Protein AF-A0A7C4EHS4-F1 (afdb_monomer_lite)

Foldseek 3Di:
DDDDDPDDVPPVVVVLVVVLVVLVVVQVPDDDALVSLQVNLVSCVVVVNLVSSLVSLQVSLVNCVVPPVVVSLVSLVVNCVSPVLPVVSLVSNLVSCVVVVVLVVNLVSLVSNLVSCVVVVNLVVNLVSLVVSCVSPVPDPVSVVSVVVVVVPD

Structure (mmCIF, N/CA/C/O backbone):
data_AF-A0A7C4EHS4-F1
#
_entry.id   AF-A0A7C4EHS4-F1
#
loop_
_atom_site.group_PDB
_atom_site.id
_atom_site.type_symbol
_atom_site.label_atom_id
_atom_site.label_alt_id
_atom_site.label_comp_id
_atom_site.label_asym_id
_atom_site.label_entity_id
_atom_site.label_seq_id
_atom_site.pdbx_PDB_ins_code
_atom_site.Cartn_x
_atom_site.Cartn_y
_atom_site.Cartn_z
_atom_site.occupancy
_atom_site.B_iso_or_equiv
_atom_site.auth_seq_id
_atom_site.auth_comp_id
_atom_site.auth_asym_id
_atom_site.auth_atom_id
_atom_site.pdbx_PDB_model_num
ATOM 1 N N . MET A 1 1 ? -0.724 -38.373 -41.627 1.00 52.84 1 MET A N 1
ATOM 2 C CA . MET A 1 1 ? 0.524 -37.610 -41.846 1.00 52.84 1 MET A CA 1
ATOM 3 C C . MET A 1 1 ? 0.182 -36.140 -42.043 1.00 52.84 1 MET A C 1
ATOM 5 O O . MET A 1 1 ? -0.277 -35.835 -43.125 1.00 52.84 1 MET A O 1
ATOM 9 N N . VAL A 1 2 ? 0.357 -35.294 -41.016 1.00 40.16 2 VAL A N 1
ATOM 10 C CA . VAL A 1 2 ? 0.778 -33.865 -41.036 1.00 40.16 2 VAL A CA 1
ATOM 11 C C . VAL A 1 2 ? 1.151 -33.582 -39.561 1.00 40.16 2 VAL A C 1
ATOM 13 O O . VAL A 1 2 ? 0.279 -33.607 -38.704 1.00 40.16 2 VAL A O 1
ATOM 16 N N . SER A 1 3 ? 2.396 -33.777 -39.119 1.00 43.69 3 SER A N 1
ATOM 17 C CA . SER A 1 3 ? 3.524 -32.828 -39.149 1.00 43.69 3 SER A CA 1
ATOM 18 C C . SER A 1 3 ? 3.178 -31.428 -38.631 1.00 43.69 3 SER A C 1
ATOM 20 O O . SER A 1 3 ? 2.454 -30.706 -39.298 1.00 43.69 3 SER A O 1
ATOM 22 N N . GLY A 1 4 ? 3.797 -30.993 -37.525 1.00 44.31 4 GLY A N 1
ATOM 23 C CA . GLY A 1 4 ? 4.081 -29.562 -37.363 1.00 44.31 4 GLY A CA 1
ATOM 24 C C . GLY A 1 4 ? 4.025 -28.967 -35.959 1.00 44.31 4 GLY A C 1
ATOM 25 O O . GLY A 1 4 ? 3.047 -28.333 -35.602 1.00 44.31 4 GLY A O 1
ATOM 26 N N . PHE A 1 5 ? 5.143 -29.066 -35.237 1.00 42.03 5 PHE A N 1
ATOM 27 C CA . PHE A 1 5 ? 5.684 -28.002 -34.378 1.00 42.03 5 PHE A CA 1
ATOM 28 C C . PHE A 1 5 ? 4.835 -27.464 -33.211 1.00 42.03 5 PHE A C 1
ATOM 30 O O . PHE A 1 5 ? 4.400 -26.317 -33.187 1.00 42.03 5 PHE A O 1
ATOM 37 N N . GLY A 1 6 ? 4.842 -28.216 -32.110 1.00 51.22 6 GLY A N 1
ATOM 38 C CA . GLY A 1 6 ? 5.077 -27.590 -30.810 1.00 51.22 6 GLY A CA 1
ATOM 39 C C . GLY A 1 6 ? 6.572 -27.307 -30.663 1.00 51.22 6 GLY A C 1
ATOM 40 O O . GLY A 1 6 ? 7.330 -28.261 -30.524 1.00 51.22 6 GLY A O 1
ATOM 41 N N . ARG A 1 7 ? 7.003 -26.037 -30.761 1.00 54.75 7 ARG A N 1
ATOM 42 C CA . ARG A 1 7 ? 8.316 -25.508 -30.305 1.00 54.75 7 ARG A CA 1
ATOM 43 C C . ARG A 1 7 ? 8.461 -24.008 -30.648 1.00 54.75 7 ARG A C 1
ATOM 45 O O . ARG A 1 7 ? 9.286 -23.632 -31.469 1.00 54.75 7 ARG A O 1
ATOM 52 N N . THR A 1 8 ? 7.691 -23.126 -30.011 1.00 51.06 8 THR A N 1
ATOM 53 C CA . THR A 1 8 ? 7.944 -21.662 -30.067 1.00 51.06 8 THR A CA 1
ATOM 54 C C . THR A 1 8 ? 8.291 -21.045 -28.709 1.00 51.06 8 THR A C 1
ATOM 56 O O . THR A 1 8 ? 8.845 -19.954 -28.653 1.00 51.06 8 THR A O 1
ATOM 59 N N . GLY A 1 9 ? 8.119 -21.771 -27.598 1.00 53.47 9 GLY A N 1
ATOM 60 C CA . GLY A 1 9 ? 8.353 -21.216 -26.257 1.00 53.47 9 GLY A CA 1
ATOM 61 C C . GLY A 1 9 ? 9.819 -20.931 -25.892 1.00 53.47 9 GLY A C 1
ATOM 62 O O . GLY A 1 9 ? 10.085 -20.071 -25.055 1.00 53.47 9 GLY A O 1
ATOM 63 N N . SER A 1 10 ? 10.794 -21.622 -26.496 1.00 57.50 10 SER A N 1
ATOM 64 C CA . SER A 1 10 ? 12.202 -21.504 -26.078 1.00 57.50 10 SER A CA 1
ATOM 65 C C . SER A 1 10 ? 12.934 -20.316 -26.710 1.00 57.50 10 SER A C 1
ATOM 67 O O . SER A 1 10 ? 13.721 -19.670 -26.023 1.00 57.50 10 SER A O 1
ATOM 69 N N . GLY A 1 11 ? 12.666 -20.000 -27.982 1.00 53.31 11 GLY A N 1
ATOM 70 C CA . GLY A 1 11 ? 13.337 -18.912 -28.708 1.00 53.31 11 GLY A CA 1
ATOM 71 C C . GLY A 1 11 ? 12.862 -17.527 -28.269 1.00 53.31 11 GLY A C 1
ATOM 72 O O . GLY A 1 11 ? 13.677 -16.679 -27.915 1.00 53.31 11 GLY A O 1
ATOM 73 N N . GLU A 1 12 ? 11.547 -17.324 -28.182 1.00 59.19 12 GLU A N 1
ATOM 74 C CA . GLU A 1 12 ? 10.952 -16.057 -27.732 1.00 59.19 12 GLU A CA 1
ATOM 75 C C . GLU A 1 12 ? 11.315 -15.733 -26.276 1.00 59.19 12 GLU A C 1
ATOM 77 O O . GLU A 1 12 ? 11.620 -14.588 -25.941 1.00 59.19 12 GLU A O 1
ATOM 82 N N . SER A 1 13 ? 11.368 -16.753 -25.408 1.00 57.31 13 SER A N 1
ATOM 83 C CA . SER A 1 13 ? 11.830 -16.598 -24.023 1.00 57.31 13 SER A CA 1
ATOM 84 C C . SER A 1 13 ? 13.301 -16.174 -23.953 1.00 57.31 13 SER A C 1
ATOM 86 O O . SER A 1 13 ? 13.665 -15.344 -23.116 1.00 57.31 13 SER A O 1
ATOM 88 N N . LEU A 1 14 ? 14.151 -16.704 -24.841 1.00 55.88 14 LEU A N 1
ATOM 89 C CA . LEU A 1 14 ? 15.567 -16.345 -24.908 1.00 55.88 14 LEU A CA 1
ATOM 90 C C . LEU A 1 14 ? 15.763 -14.916 -25.431 1.00 55.88 14 LEU A C 1
ATOM 92 O O . LEU A 1 14 ? 16.503 -14.148 -24.820 1.00 55.88 14 LEU A O 1
ATOM 96 N N . ILE A 1 15 ? 15.053 -14.543 -26.501 1.00 62.75 15 ILE A N 1
ATOM 97 C CA . ILE A 1 15 ? 15.079 -13.196 -27.093 1.00 62.75 15 ILE A CA 1
ATOM 98 C C . ILE A 1 15 ? 14.602 -12.159 -26.072 1.00 62.75 15 ILE A C 1
ATOM 100 O O . ILE A 1 15 ? 15.274 -11.154 -25.854 1.00 62.75 15 ILE A O 1
ATOM 104 N N . ARG A 1 16 ? 13.506 -12.437 -25.354 1.00 66.12 16 ARG A N 1
ATOM 105 C CA . ARG A 1 16 ? 13.012 -11.575 -24.270 1.00 66.12 16 ARG A CA 1
ATOM 106 C C . ARG A 1 16 ? 14.025 -11.444 -23.134 1.00 66.12 16 ARG A C 1
ATOM 108 O O . ARG A 1 16 ? 14.262 -10.346 -22.650 1.00 66.12 16 ARG A O 1
ATOM 115 N N . LYS A 1 17 ? 14.669 -12.539 -22.713 1.00 63.53 17 LYS A N 1
ATOM 116 C CA . LYS A 1 17 ? 15.725 -12.498 -21.682 1.00 63.53 17 LYS A CA 1
ATOM 117 C C . LYS A 1 17 ? 16.950 -11.692 -22.123 1.00 63.53 17 LYS A C 1
ATOM 119 O O . LYS A 1 17 ? 17.525 -10.988 -21.293 1.00 63.53 17 LYS A O 1
ATOM 124 N N . LEU A 1 18 ? 17.359 -11.801 -23.387 1.00 60.25 18 LEU A N 1
ATOM 125 C CA . LEU A 1 18 ? 18.477 -11.043 -23.956 1.00 60.25 18 LEU A CA 1
ATOM 126 C C . LEU A 1 18 ? 18.138 -9.552 -24.055 1.00 60.25 18 LEU A C 1
ATOM 128 O O . LEU A 1 18 ? 18.879 -8.739 -23.507 1.00 60.25 18 LEU A O 1
ATOM 132 N N . SER A 1 19 ? 16.967 -9.217 -24.601 1.00 68.19 19 SER A N 1
ATOM 133 C CA . SER A 1 19 ? 16.456 -7.843 -24.661 1.00 68.19 19 SER A CA 1
ATOM 134 C C . SER A 1 19 ? 16.350 -7.214 -23.266 1.00 68.19 19 SER A C 1
ATOM 136 O O . SER A 1 19 ? 16.825 -6.100 -23.046 1.00 68.19 19 SER A O 1
ATOM 138 N N . ASN A 1 20 ? 15.856 -7.964 -22.272 1.00 73.81 20 ASN A N 1
ATOM 139 C CA . ASN A 1 20 ? 15.805 -7.492 -20.888 1.00 73.81 20 ASN A CA 1
ATOM 140 C C . ASN A 1 20 ? 17.200 -7.190 -20.327 1.00 73.81 20 ASN A C 1
ATOM 142 O O . ASN A 1 20 ? 17.382 -6.199 -19.623 1.00 73.81 20 ASN A O 1
ATOM 146 N N . ARG A 1 21 ? 18.200 -8.031 -20.622 1.00 71.06 21 ARG A N 1
ATOM 147 C CA . ARG A 1 21 ? 19.582 -7.823 -20.160 1.00 71.06 21 ARG A CA 1
ATOM 148 C C . ARG A 1 21 ? 20.217 -6.584 -20.784 1.00 71.06 21 ARG A C 1
ATOM 150 O O . ARG A 1 21 ? 20.933 -5.870 -20.085 1.00 71.06 21 ARG A O 1
ATOM 157 N N . GLU A 1 22 ? 19.980 -6.340 -22.066 1.00 67.56 22 GLU A N 1
ATOM 158 C CA . GLU A 1 22 ? 20.501 -5.165 -22.770 1.00 67.56 22 GLU A CA 1
ATOM 159 C C . GLU A 1 22 ? 19.839 -3.879 -22.277 1.00 67.56 22 GLU A C 1
ATOM 161 O O . GLU A 1 22 ? 20.548 -2.918 -21.974 1.00 67.56 22 GLU A O 1
ATOM 166 N N . LEU A 1 23 ? 18.517 -3.895 -22.068 1.00 69.12 23 LEU A N 1
ATOM 167 C CA . LEU A 1 23 ? 17.790 -2.759 -21.505 1.00 69.12 23 LEU A CA 1
ATOM 168 C C . LEU A 1 23 ? 18.274 -2.439 -20.083 1.00 69.12 23 LEU A C 1
ATOM 170 O O . LEU A 1 23 ? 18.611 -1.296 -19.790 1.00 69.12 23 LEU A O 1
ATOM 174 N N . ILE A 1 24 ? 18.403 -3.451 -19.213 1.00 70.25 24 ILE A N 1
ATOM 175 C CA . ILE A 1 24 ? 18.928 -3.269 -17.848 1.00 70.25 24 ILE A CA 1
ATOM 176 C C . ILE A 1 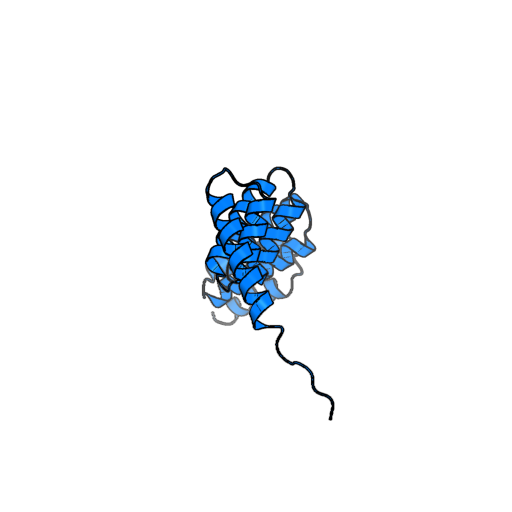24 ? 20.333 -2.649 -17.876 1.00 70.25 24 ILE A C 1
ATOM 178 O O . ILE A 1 24 ? 20.621 -1.742 -17.096 1.00 70.25 24 ILE A O 1
ATOM 182 N N . ARG A 1 25 ? 21.209 -3.102 -18.781 1.00 66.62 25 ARG A N 1
ATOM 183 C CA . ARG A 1 25 ? 22.571 -2.558 -18.923 1.00 66.62 25 ARG A CA 1
ATOM 184 C C . ARG A 1 25 ? 22.589 -1.122 -19.443 1.00 66.62 25 ARG A C 1
ATOM 186 O O . ARG A 1 25 ? 23.411 -0.341 -18.968 1.00 66.62 25 ARG A O 1
ATOM 193 N N . GLY A 1 26 ? 21.722 -0.783 -20.397 1.00 63.41 26 GLY A N 1
ATOM 194 C CA . GLY A 1 26 ? 21.603 0.574 -20.935 1.00 63.41 26 GLY A CA 1
ATOM 195 C C . GLY A 1 26 ? 21.091 1.561 -19.888 1.00 63.41 26 GLY A C 1
ATOM 196 O O . GLY A 1 26 ? 21.671 2.627 -19.699 1.00 63.41 26 GLY A O 1
ATOM 197 N N . LEU A 1 27 ? 20.072 1.151 -19.134 1.00 64.12 27 LEU A N 1
ATOM 198 C CA . LEU A 1 27 ? 19.412 1.988 -18.138 1.00 64.12 27 LEU A CA 1
ATOM 199 C C . LEU A 1 27 ? 20.271 2.220 -16.876 1.00 64.12 27 LEU A C 1
ATOM 201 O O . LEU A 1 27 ? 20.202 3.275 -16.255 1.00 64.12 27 LEU A O 1
ATOM 205 N N . ASN A 1 28 ? 21.177 1.307 -16.517 1.00 61.12 28 ASN A N 1
ATOM 206 C CA . ASN A 1 28 ? 22.036 1.491 -15.337 1.00 61.12 28 ASN A CA 1
ATOM 207 C C . ASN A 1 28 ? 23.128 2.580 -15.498 1.00 61.12 28 ASN A C 1
ATOM 209 O O . ASN A 1 28 ? 23.900 2.804 -14.569 1.00 61.12 28 ASN A O 1
ATOM 213 N N . ARG A 1 29 ? 23.236 3.229 -16.670 1.00 57.81 29 ARG A N 1
ATOM 214 C CA . ARG A 1 29 ? 24.278 4.225 -16.992 1.00 57.81 29 ARG A CA 1
ATOM 215 C C . ARG A 1 29 ? 23.826 5.692 -16.882 1.00 57.81 29 ARG A C 1
ATOM 217 O O . ARG A 1 29 ? 24.658 6.570 -17.088 1.00 57.81 29 ARG A O 1
ATOM 224 N N . GLN A 1 30 ? 22.558 5.983 -16.568 1.00 59.47 30 GLN A N 1
ATOM 225 C CA . GLN A 1 30 ? 22.010 7.353 -16.541 1.00 59.47 30 GLN A CA 1
ATOM 226 C C . GLN A 1 30 ? 21.028 7.584 -15.376 1.00 59.47 30 GLN A C 1
ATOM 228 O O . GLN A 1 30 ? 20.569 6.635 -14.736 1.00 59.47 30 GLN A O 1
ATOM 233 N N . ARG A 1 31 ? 20.685 8.856 -15.095 1.00 67.62 31 ARG A N 1
ATOM 234 C CA . ARG A 1 31 ? 19.530 9.190 -14.244 1.00 67.62 31 ARG A CA 1
ATOM 235 C C . ARG A 1 31 ? 18.269 8.761 -14.988 1.00 67.62 31 ARG A C 1
ATOM 237 O O . ARG A 1 31 ? 17.905 9.373 -15.983 1.00 67.62 31 ARG A O 1
ATOM 244 N N . LEU A 1 32 ? 17.636 7.708 -14.494 1.00 75.44 32 LEU A N 1
ATOM 245 C CA . LEU A 1 32 ? 16.463 7.120 -15.122 1.00 75.44 32 LEU A CA 1
ATOM 246 C C . LEU A 1 32 ? 15.208 7.950 -14.896 1.00 75.44 32 LEU A C 1
ATOM 248 O O . LEU A 1 32 ? 14.932 8.372 -13.773 1.00 75.44 32 LEU A O 1
ATOM 252 N N . SER A 1 33 ? 14.434 8.123 -15.962 1.00 86.56 33 SER A N 1
ATOM 253 C CA . SER A 1 33 ? 13.082 8.661 -15.891 1.00 86.56 33 SER A CA 1
ATOM 254 C C . SER A 1 33 ? 12.146 7.700 -15.151 1.00 86.56 33 SER A C 1
ATOM 256 O O . SER A 1 33 ? 12.396 6.496 -15.036 1.00 86.56 33 SER A O 1
ATOM 258 N N . ALA A 1 34 ? 11.018 8.224 -14.673 1.00 87.94 34 ALA A N 1
ATOM 259 C CA . ALA A 1 34 ? 9.995 7.412 -14.023 1.00 87.94 34 ALA A CA 1
ATOM 260 C C . ALA A 1 34 ? 9.499 6.245 -14.896 1.00 87.94 34 ALA A C 1
ATOM 262 O O . ALA A 1 34 ? 9.253 5.149 -14.387 1.00 87.94 34 ALA A O 1
ATOM 263 N N . ASP A 1 35 ? 9.357 6.463 -16.205 1.00 87.69 35 ASP A N 1
ATOM 264 C CA . ASP A 1 35 ? 8.893 5.434 -17.133 1.00 87.69 35 ASP A CA 1
ATOM 265 C C . ASP A 1 35 ? 9.934 4.332 -17.340 1.00 87.69 35 ASP A C 1
ATOM 267 O O . ASP A 1 35 ? 9.576 3.154 -17.319 1.00 87.69 35 ASP A O 1
ATOM 271 N N . GLU A 1 36 ? 11.217 4.680 -17.439 1.00 86.75 36 GLU A N 1
ATOM 272 C CA . GLU A 1 36 ? 12.305 3.699 -17.524 1.00 86.75 36 GLU A CA 1
ATOM 273 C C . GLU A 1 36 ? 12.435 2.884 -16.231 1.00 86.75 36 GLU A C 1
ATOM 275 O O . GLU A 1 36 ? 12.594 1.664 -16.274 1.00 86.75 36 GLU A O 1
ATOM 280 N N . LEU A 1 37 ? 12.300 3.528 -15.066 1.00 90.31 37 LEU A N 1
ATOM 281 C CA . LEU A 1 37 ? 12.278 2.843 -13.768 1.00 90.31 37 LEU A CA 1
ATOM 282 C C . LEU A 1 37 ? 11.102 1.862 -13.675 1.00 90.31 37 LEU A C 1
ATOM 284 O O . LEU A 1 37 ? 11.266 0.730 -13.217 1.00 90.31 37 LEU A O 1
ATOM 288 N N . ARG A 1 38 ? 9.920 2.259 -14.156 1.00 91.38 38 ARG A N 1
ATOM 289 C CA . ARG A 1 38 ? 8.742 1.387 -14.201 1.00 91.38 38 ARG A CA 1
ATOM 290 C C . ARG A 1 38 ? 8.955 0.205 -15.144 1.00 91.38 38 ARG A C 1
ATOM 292 O O . ARG A 1 38 ? 8.641 -0.924 -14.774 1.00 91.38 38 ARG A O 1
ATOM 299 N N . GLN A 1 39 ? 9.512 0.451 -16.329 1.00 89.56 39 GLN A N 1
ATOM 300 C CA . GLN A 1 39 ? 9.859 -0.605 -17.279 1.00 89.56 39 GLN A CA 1
ATOM 301 C C . GLN A 1 39 ? 10.856 -1.593 -16.668 1.00 89.56 39 GLN A C 1
ATOM 303 O O . GLN A 1 39 ? 10.621 -2.797 -16.739 1.00 89.56 39 GLN A O 1
ATOM 308 N N . LEU A 1 40 ? 11.911 -1.119 -15.996 1.00 88.12 40 LEU A N 1
ATOM 309 C CA . LEU A 1 40 ? 12.844 -1.991 -15.275 1.00 88.12 40 LEU A CA 1
ATOM 310 C C . LEU A 1 40 ? 12.145 -2.838 -14.220 1.00 88.12 40 LEU A C 1
ATOM 312 O O . LEU A 1 40 ? 12.369 -4.048 -14.173 1.00 88.12 40 LEU A O 1
ATOM 316 N N . GLY A 1 41 ? 11.288 -2.225 -13.400 1.00 91.19 41 GLY A N 1
ATOM 317 C CA . GLY A 1 41 ? 10.495 -2.946 -12.409 1.00 91.19 41 GLY A CA 1
ATOM 318 C C . GLY A 1 41 ? 9.693 -4.085 -13.044 1.00 91.19 41 GLY A C 1
ATOM 319 O O . GLY A 1 41 ? 9.723 -5.221 -12.570 1.00 91.19 41 GLY A O 1
ATOM 320 N N . ASP A 1 42 ? 9.065 -3.811 -14.184 1.00 91.19 42 ASP A N 1
ATOM 321 C CA . ASP A 1 42 ? 8.277 -4.790 -14.931 1.00 91.19 42 ASP A CA 1
ATOM 322 C C . ASP A 1 42 ? 9.141 -5.911 -15.519 1.00 91.19 42 ASP A C 1
ATOM 324 O O . ASP A 1 42 ? 8.753 -7.081 -15.464 1.00 91.19 42 ASP A O 1
ATOM 328 N N . LEU A 1 43 ? 10.336 -5.594 -16.023 1.00 88.69 43 LEU A N 1
ATOM 329 C CA . LEU A 1 43 ? 11.280 -6.598 -16.513 1.00 88.69 43 LEU A CA 1
ATOM 330 C C . LEU A 1 43 ? 11.799 -7.506 -15.395 1.00 88.69 43 LEU A C 1
ATOM 332 O O . LEU A 1 43 ? 11.884 -8.724 -15.581 1.00 88.69 43 LEU A O 1
ATOM 336 N N . TYR A 1 44 ? 12.123 -6.942 -14.229 1.00 88.38 44 TYR A N 1
ATOM 337 C CA . TYR A 1 44 ? 12.531 -7.728 -13.065 1.00 88.38 44 TYR A CA 1
ATOM 338 C C . TYR A 1 44 ? 11.399 -8.632 -12.578 1.00 88.38 44 TYR A C 1
ATOM 340 O O . TYR A 1 44 ? 11.648 -9.803 -12.280 1.00 88.38 44 TYR A O 1
ATOM 348 N N . LEU A 1 45 ? 10.155 -8.142 -12.589 1.00 91.50 45 LEU A N 1
ATOM 349 C CA . LEU A 1 45 ? 8.983 -8.930 -12.212 1.00 91.50 45 LEU A CA 1
ATOM 350 C C . LEU A 1 45 ? 8.760 -10.109 -13.167 1.00 91.50 45 LEU A C 1
ATOM 352 O O . LEU A 1 45 ? 8.535 -11.230 -12.717 1.00 91.50 45 LEU A O 1
ATOM 356 N N . GLN A 1 46 ? 8.888 -9.882 -14.478 1.00 90.44 46 GLN A N 1
ATOM 357 C CA . GLN A 1 46 ? 8.827 -10.943 -15.492 1.00 90.44 46 GLN A CA 1
ATOM 358 C C . GLN A 1 46 ? 9.939 -11.982 -15.319 1.00 90.44 46 GLN A C 1
ATOM 360 O O . GLN A 1 46 ? 9.741 -13.161 -15.604 1.00 90.44 46 GLN A O 1
ATOM 365 N N . GLY A 1 47 ? 11.108 -11.549 -14.844 1.00 87.69 47 GLY A N 1
ATOM 366 C CA . GLY A 1 47 ? 12.223 -12.420 -14.486 1.00 87.69 47 GLY A CA 1
ATOM 367 C C . GLY A 1 47 ? 12.077 -13.120 -13.131 1.00 87.69 47 GLY A C 1
ATOM 368 O O . GLY A 1 47 ? 13.020 -13.790 -12.719 1.00 87.69 47 GLY A O 1
ATOM 369 N N . GLY A 1 48 ? 10.953 -12.947 -12.424 1.00 90.25 48 GLY A N 1
ATOM 370 C CA . GLY A 1 48 ? 10.691 -13.536 -11.106 1.00 90.25 48 GLY A CA 1
ATOM 371 C C . GLY A 1 48 ? 11.390 -12.841 -9.932 1.00 90.25 48 GLY A C 1
ATOM 372 O O . GLY A 1 48 ? 11.236 -13.271 -8.794 1.00 90.25 48 GLY A O 1
ATOM 373 N N . GLN A 1 49 ? 12.132 -11.758 -10.178 1.00 92.50 49 GLN A N 1
ATOM 374 C CA . GLN A 1 49 ? 12.884 -11.014 -9.163 1.00 92.50 49 GLN A CA 1
ATOM 375 C C . GLN A 1 49 ? 11.991 -9.937 -8.533 1.00 92.50 49 GLN A C 1
ATOM 377 O O . GLN A 1 49 ? 12.114 -8.749 -8.843 1.00 92.50 49 GLN A O 1
ATOM 382 N N . LYS A 1 50 ? 11.056 -10.360 -7.674 1.00 94.69 50 LYS A N 1
ATOM 383 C CA . LYS A 1 50 ? 10.020 -9.491 -7.090 1.00 94.69 50 LYS A CA 1
ATOM 384 C C . LYS A 1 50 ? 10.596 -8.349 -6.256 1.00 94.69 50 LYS A C 1
ATOM 386 O O . LYS A 1 50 ? 10.121 -7.226 -6.370 1.00 94.69 50 LYS A O 1
ATOM 391 N N . GLU A 1 51 ? 11.634 -8.605 -5.471 1.00 94.50 51 GLU A N 1
ATOM 392 C CA . GLU A 1 51 ? 12.243 -7.617 -4.574 1.00 94.50 51 GLU A CA 1
ATOM 393 C C . GLU A 1 51 ? 12.876 -6.475 -5.377 1.00 94.50 51 GLU A C 1
ATOM 395 O O . GLU A 1 51 ? 12.613 -5.303 -5.114 1.00 94.50 51 GLU A O 1
ATOM 400 N N . ARG A 1 52 ? 13.626 -6.813 -6.436 1.00 90.38 52 ARG A N 1
ATOM 401 C CA . ARG A 1 52 ? 14.179 -5.818 -7.369 1.00 90.38 52 ARG A CA 1
ATOM 402 C C . ARG A 1 52 ? 13.080 -5.078 -8.116 1.00 90.38 52 ARG A C 1
ATOM 404 O O . ARG A 1 52 ? 13.168 -3.867 -8.285 1.00 90.38 52 ARG A O 1
ATOM 411 N N . ALA A 1 53 ? 12.032 -5.782 -8.544 1.00 94.38 53 ALA A N 1
ATOM 412 C CA . ALA A 1 53 ? 10.893 -5.141 -9.189 1.00 94.38 53 ALA A CA 1
ATOM 413 C C . ALA A 1 53 ? 10.279 -4.057 -8.293 1.00 94.38 53 ALA A C 1
ATOM 415 O O . ALA A 1 53 ? 10.088 -2.925 -8.733 1.00 94.38 53 ALA A O 1
ATOM 416 N N . ILE A 1 54 ? 10.031 -4.392 -7.025 1.00 97.25 54 ILE A N 1
ATOM 417 C CA . ILE A 1 54 ? 9.492 -3.474 -6.020 1.00 97.25 54 ILE A CA 1
ATOM 418 C C . ILE A 1 54 ? 10.423 -2.271 -5.816 1.00 97.25 54 ILE A C 1
ATOM 420 O O . ILE A 1 54 ? 9.946 -1.139 -5.828 1.00 97.25 54 ILE A O 1
ATOM 424 N N . GLU A 1 55 ? 11.737 -2.485 -5.704 1.00 94.56 55 GLU A N 1
ATOM 425 C CA . GLU A 1 55 ? 12.728 -1.408 -5.556 1.00 94.56 55 GLU A CA 1
ATOM 426 C C . GLU A 1 55 ? 12.630 -0.365 -6.685 1.00 94.56 55 GLU A C 1
ATOM 428 O O . GLU A 1 55 ? 12.501 0.837 -6.428 1.00 94.56 55 GLU A O 1
ATOM 433 N N . TYR A 1 56 ? 12.635 -0.810 -7.945 1.00 92.69 56 TYR A N 1
ATOM 434 C CA . TYR A 1 56 ? 12.547 0.097 -9.093 1.00 92.69 56 TYR A CA 1
ATOM 435 C C . TYR A 1 56 ? 11.174 0.768 -9.213 1.00 92.69 56 TYR A C 1
ATOM 437 O O . TYR A 1 56 ? 11.102 1.946 -9.565 1.00 92.69 56 TYR A O 1
ATOM 445 N N . LEU A 1 57 ? 10.090 0.071 -8.862 1.00 95.81 57 LEU A N 1
ATOM 446 C CA . LEU A 1 57 ? 8.751 0.662 -8.828 1.00 95.81 57 LEU A CA 1
ATOM 447 C C . LEU A 1 57 ? 8.635 1.752 -7.752 1.00 95.81 57 LEU A C 1
ATOM 449 O O . LEU A 1 57 ? 8.027 2.788 -8.013 1.00 95.81 57 LEU A O 1
ATOM 453 N N . TYR A 1 58 ? 9.259 1.588 -6.581 1.00 96.44 58 TYR A N 1
ATOM 454 C CA . TYR A 1 58 ? 9.304 2.652 -5.571 1.00 96.44 58 TYR A CA 1
ATOM 455 C C . TYR A 1 58 ? 10.028 3.896 -6.086 1.00 96.44 58 TYR A C 1
ATOM 457 O O . TYR A 1 58 ? 9.540 5.011 -5.894 1.00 96.44 58 TYR A O 1
ATOM 465 N N . ARG A 1 59 ? 11.162 3.714 -6.771 1.00 93.25 59 ARG A N 1
ATOM 466 C CA . ARG A 1 59 ? 11.901 4.824 -7.391 1.00 93.25 59 ARG A CA 1
ATOM 467 C C . ARG A 1 59 ? 11.054 5.524 -8.455 1.00 93.25 59 ARG A C 1
ATOM 469 O O . ARG A 1 59 ? 10.970 6.747 -8.448 1.00 93.25 59 ARG A O 1
ATOM 476 N N . ALA A 1 60 ? 10.372 4.759 -9.312 1.00 93.94 60 ALA A N 1
ATOM 477 C CA . ALA A 1 60 ? 9.462 5.306 -10.317 1.00 93.94 60 ALA A CA 1
ATOM 478 C C . ALA A 1 60 ? 8.342 6.141 -9.677 1.00 93.94 60 ALA A C 1
ATOM 480 O O . ALA A 1 60 ? 8.072 7.257 -10.113 1.00 93.94 60 ALA A O 1
ATOM 481 N N . ALA A 1 61 ? 7.709 5.620 -8.622 1.00 95.00 61 ALA A N 1
ATOM 482 C CA . ALA A 1 61 ? 6.646 6.323 -7.912 1.00 95.00 61 ALA A CA 1
ATOM 483 C C . ALA A 1 61 ? 7.142 7.613 -7.239 1.00 95.00 61 ALA A C 1
ATOM 485 O O . ALA A 1 61 ? 6.423 8.609 -7.252 1.00 95.00 61 ALA A O 1
ATOM 486 N N . GLY A 1 62 ? 8.369 7.609 -6.703 1.00 92.00 62 GLY A N 1
ATOM 487 C CA . GLY A 1 62 ? 9.002 8.789 -6.111 1.00 92.00 62 GLY A CA 1
ATOM 488 C C . GLY A 1 62 ? 9.255 9.912 -7.119 1.00 92.00 62 GLY A C 1
ATOM 489 O O . GLY A 1 62 ? 8.964 11.066 -6.826 1.00 92.00 62 GLY A O 1
ATOM 490 N N . GLU A 1 63 ? 9.713 9.593 -8.333 1.00 90.31 63 GLU A N 1
ATOM 491 C CA . GLU A 1 63 ? 9.863 10.612 -9.387 1.00 90.31 63 GLU A CA 1
ATOM 492 C C . GLU A 1 63 ? 8.493 11.129 -9.879 1.00 90.31 63 GLU A C 1
ATOM 494 O O . GLU A 1 63 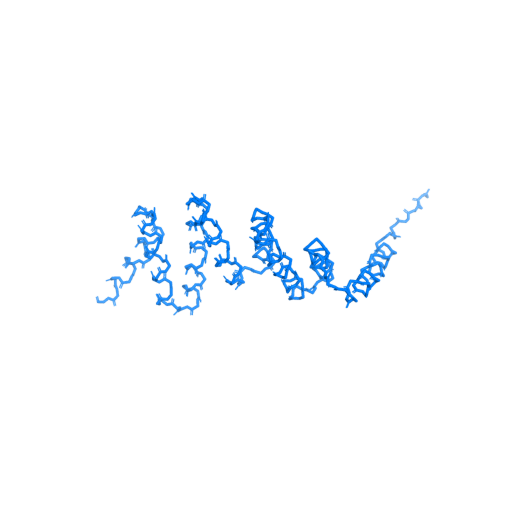? 8.358 12.291 -10.260 1.00 90.31 63 GLU A O 1
ATOM 499 N N . LEU A 1 64 ? 7.446 10.294 -9.843 1.00 89.38 64 LEU A N 1
ATOM 500 C CA . LEU A 1 64 ? 6.094 10.676 -10.274 1.00 89.38 64 LEU A CA 1
ATOM 501 C C . LEU A 1 64 ? 5.323 11.498 -9.241 1.00 89.38 64 LEU A C 1
ATOM 503 O O . LEU A 1 64 ? 4.433 12.251 -9.636 1.00 89.38 64 LEU A O 1
ATOM 507 N N . SER A 1 65 ? 5.609 11.359 -7.944 1.00 82.00 65 SER A N 1
ATOM 508 C CA . SER A 1 65 ? 4.728 11.866 -6.883 1.00 82.00 65 SER A CA 1
ATOM 509 C C . SER A 1 65 ? 4.548 13.384 -6.887 1.00 82.00 65 SER A C 1
ATOM 511 O O . SER A 1 65 ? 3.532 13.860 -6.399 1.00 82.00 65 SER A O 1
ATOM 513 N N . LEU A 1 66 ? 5.488 14.142 -7.459 1.00 77.56 66 LEU A N 1
ATOM 514 C CA . LEU A 1 66 ? 5.418 15.609 -7.516 1.00 77.56 66 LEU A CA 1
ATOM 515 C C . LEU A 1 66 ? 4.670 16.149 -8.741 1.00 77.56 66 LEU A C 1
ATOM 517 O O . LEU A 1 66 ? 4.168 17.265 -8.710 1.00 77.56 66 LEU A O 1
ATOM 521 N N . GLN A 1 67 ? 4.620 15.382 -9.830 1.00 82.00 67 GLN A N 1
ATOM 522 C CA . GLN A 1 67 ? 4.134 15.868 -11.129 1.00 82.00 6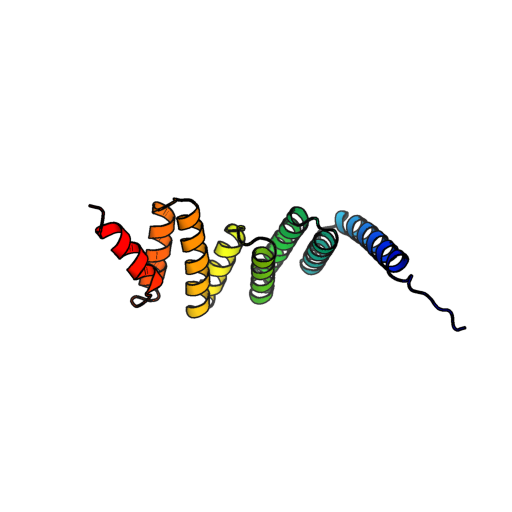7 GLN A CA 1
ATOM 523 C C . GLN A 1 67 ? 2.885 15.123 -11.607 1.00 82.00 67 GLN A C 1
ATOM 525 O O . GLN A 1 67 ? 2.081 15.658 -12.362 1.00 82.00 67 GLN A O 1
ATOM 530 N N . HIS A 1 68 ? 2.725 13.868 -11.188 1.00 91.75 68 HIS A N 1
ATOM 531 C CA . HIS A 1 68 ? 1.726 12.945 -11.712 1.00 91.75 68 HIS A CA 1
ATOM 532 C C . HIS A 1 68 ? 1.208 12.024 -10.601 1.00 91.75 68 HIS A C 1
ATOM 534 O O . HIS A 1 68 ? 1.395 10.803 -10.642 1.00 91.75 68 HIS A O 1
ATOM 540 N N . VAL A 1 69 ? 0.520 12.603 -9.614 1.00 91.81 69 VAL A N 1
ATOM 541 C CA . VAL A 1 69 ? 0.023 11.897 -8.418 1.00 91.81 69 VAL A CA 1
ATOM 542 C C . VAL A 1 69 ? -0.779 10.634 -8.769 1.00 91.81 69 VAL A C 1
ATOM 544 O O . VAL A 1 69 ? -0.546 9.573 -8.194 1.00 91.81 69 VAL A O 1
ATOM 547 N N . GLY A 1 70 ? -1.656 10.694 -9.780 1.00 92.88 70 GLY A N 1
ATOM 548 C CA . GLY A 1 70 ? -2.429 9.527 -10.229 1.00 92.88 70 GLY A CA 1
ATOM 549 C C . GLY A 1 70 ? -1.564 8.381 -10.777 1.00 92.88 70 GLY A C 1
ATOM 550 O O . GLY A 1 70 ? -1.846 7.210 -10.517 1.00 92.88 70 GLY A O 1
ATOM 551 N N . LYS A 1 71 ? -0.462 8.696 -11.476 1.00 93.75 71 LYS A N 1
ATOM 552 C CA . LYS A 1 71 ? 0.494 7.679 -11.944 1.00 93.75 71 LYS A CA 1
ATOM 553 C C . LYS A 1 71 ? 1.271 7.084 -10.768 1.00 93.75 71 LYS A C 1
ATOM 555 O O . LYS A 1 71 ? 1.420 5.867 -10.708 1.00 93.75 71 LYS A O 1
ATOM 560 N N . ALA A 1 72 ? 1.714 7.911 -9.818 1.00 95.56 72 ALA A N 1
ATOM 561 C CA . ALA A 1 72 ? 2.386 7.436 -8.607 1.00 95.56 72 ALA A CA 1
ATOM 562 C C . ALA A 1 72 ? 1.484 6.485 -7.801 1.00 95.56 72 ALA A C 1
ATOM 564 O O . ALA A 1 72 ? 1.912 5.391 -7.430 1.00 95.56 72 ALA A O 1
ATOM 565 N N . LEU A 1 73 ? 0.209 6.848 -7.623 1.00 96.69 73 LEU A N 1
ATOM 566 C CA . LEU A 1 73 ? -0.799 6.016 -6.967 1.00 96.69 73 LEU A CA 1
ATOM 567 C C . LEU A 1 73 ? -0.929 4.643 -7.642 1.00 96.69 73 LEU A C 1
ATOM 569 O O . LEU A 1 73 ? -0.899 3.617 -6.963 1.00 96.69 73 LEU A O 1
ATOM 573 N N . ALA A 1 74 ? -1.021 4.603 -8.974 1.00 96.62 74 ALA A N 1
ATOM 574 C CA . ALA A 1 74 ? -1.093 3.349 -9.724 1.00 96.62 74 ALA A CA 1
ATOM 575 C C . ALA A 1 74 ? 0.156 2.470 -9.522 1.00 96.62 74 ALA A C 1
ATOM 577 O O . ALA A 1 74 ? 0.040 1.251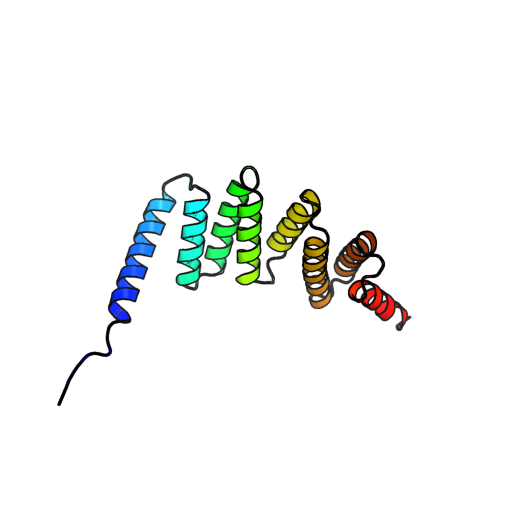 -9.374 1.00 96.62 74 ALA A O 1
ATOM 578 N N . VAL A 1 75 ? 1.345 3.077 -9.461 1.00 97.38 75 VAL A N 1
ATOM 579 C CA . VAL A 1 75 ? 2.599 2.353 -9.207 1.00 97.38 75 VAL A CA 1
ATOM 580 C C . VAL A 1 75 ? 2.639 1.794 -7.779 1.00 97.38 75 VAL A C 1
ATOM 582 O O . VAL A 1 75 ? 2.962 0.620 -7.607 1.00 97.38 75 VAL A O 1
ATOM 585 N N . TYR A 1 76 ? 2.231 2.556 -6.759 1.00 98.31 76 TYR A N 1
ATOM 586 C CA . TYR A 1 76 ? 2.146 2.032 -5.389 1.00 98.31 76 TYR A CA 1
ATOM 587 C C . TYR A 1 76 ? 1.121 0.898 -5.255 1.00 98.31 76 TYR A C 1
ATOM 589 O O . TYR A 1 76 ? 1.397 -0.111 -4.602 1.00 98.31 76 TYR A O 1
ATOM 597 N N . LYS A 1 77 ? -0.038 1.002 -5.922 1.00 97.56 77 LYS A N 1
ATOM 598 C CA . LYS A 1 77 ? -1.029 -0.088 -5.967 1.00 97.56 77 LYS A 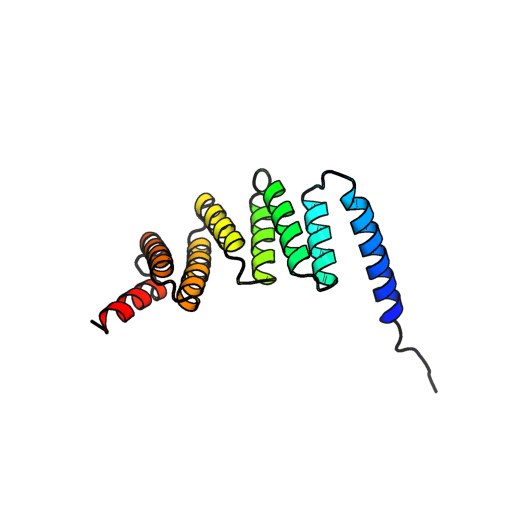CA 1
ATOM 599 C C . LYS A 1 77 ? -0.435 -1.348 -6.607 1.00 97.56 77 LYS A C 1
ATOM 601 O O . LYS A 1 77 ? -0.649 -2.452 -6.110 1.00 97.56 77 LYS A O 1
ATOM 606 N N . LYS A 1 78 ? 0.374 -1.193 -7.661 1.00 97.75 78 LYS A N 1
ATOM 607 C CA . LYS A 1 78 ? 1.099 -2.308 -8.286 1.00 97.75 78 LYS A CA 1
ATOM 608 C C . LYS A 1 78 ? 2.078 -2.978 -7.321 1.00 97.75 78 LYS A C 1
ATOM 610 O O . LYS A 1 78 ? 2.142 -4.203 -7.307 1.00 97.75 78 LYS A O 1
ATOM 615 N N . ILE A 1 79 ? 2.792 -2.210 -6.496 1.00 98.31 79 ILE A N 1
ATOM 616 C CA . ILE A 1 79 ? 3.695 -2.759 -5.471 1.00 98.31 79 ILE A CA 1
ATOM 617 C C . ILE A 1 79 ? 2.925 -3.660 -4.495 1.00 98.31 79 ILE A C 1
ATOM 619 O O . ILE A 1 79 ? 3.337 -4.799 -4.279 1.00 98.31 79 ILE A O 1
ATOM 623 N N . LEU A 1 80 ? 1.771 -3.213 -3.986 1.00 96.94 80 LEU A N 1
ATOM 624 C CA . LEU A 1 80 ? 0.934 -4.034 -3.099 1.00 96.94 80 LEU A CA 1
ATOM 625 C C . LEU A 1 80 ? 0.374 -5.292 -3.779 1.00 96.94 80 LEU A C 1
ATOM 627 O O . LEU A 1 80 ? 0.214 -6.317 -3.120 1.00 96.94 80 LEU A O 1
ATOM 631 N N . ASN A 1 81 ? 0.121 -5.249 -5.089 1.00 96.88 81 ASN A N 1
ATOM 632 C CA . ASN A 1 81 ? -0.280 -6.439 -5.846 1.00 96.88 81 ASN A CA 1
ATOM 633 C C . ASN A 1 81 ? 0.862 -7.461 -5.983 1.00 96.88 81 ASN A C 1
ATOM 635 O O . ASN A 1 81 ? 0.601 -8.659 -6.081 1.00 96.88 81 ASN A O 1
ATOM 639 N N . ILE A 1 82 ? 2.122 -7.011 -6.004 1.00 96.62 82 ILE A N 1
ATOM 640 C CA . ILE A 1 82 ? 3.297 -7.898 -6.037 1.00 96.62 82 ILE A CA 1
ATOM 641 C C . ILE A 1 82 ? 3.558 -8.480 -4.644 1.00 96.62 82 ILE A C 1
ATOM 643 O O . ILE A 1 82 ? 3.824 -9.678 -4.514 1.00 96.62 82 ILE A O 1
ATOM 647 N N . ASN A 1 83 ? 3.484 -7.634 -3.615 1.00 95.62 83 ASN A N 1
ATOM 648 C CA . ASN A 1 83 ? 3.662 -8.010 -2.221 1.00 95.62 83 ASN A CA 1
ATOM 649 C C . ASN A 1 83 ? 2.727 -7.193 -1.315 1.00 95.62 83 ASN A C 1
ATOM 651 O O . ASN A 1 83 ? 2.982 -6.029 -1.010 1.00 95.62 83 ASN A O 1
ATOM 655 N N . ALA A 1 84 ? 1.681 -7.845 -0.807 1.00 93.56 84 ALA A N 1
ATOM 656 C CA . ALA A 1 84 ? 0.696 -7.220 0.075 1.00 93.56 84 ALA A CA 1
ATOM 657 C C . ALA A 1 84 ? 1.260 -6.805 1.451 1.00 93.56 84 ALA A C 1
ATOM 659 O O . ALA A 1 84 ? 0.586 -6.097 2.194 1.00 93.56 84 ALA A O 1
ATOM 660 N N . SER A 1 85 ? 2.480 -7.231 1.801 1.00 92.88 85 SER A N 1
ATOM 661 C CA . SER A 1 85 ? 3.147 -6.855 3.058 1.00 92.88 85 SER A CA 1
ATOM 662 C C . SER A 1 85 ? 3.933 -5.540 2.961 1.00 92.88 85 SER A C 1
ATOM 664 O O . SER A 1 85 ? 4.497 -5.094 3.958 1.00 92.88 85 SER A O 1
ATOM 666 N N . GLU A 1 86 ? 3.975 -4.899 1.787 1.00 96.88 86 GLU A N 1
ATOM 667 C CA . GLU A 1 86 ? 4.667 -3.624 1.558 1.00 96.88 86 GLU A CA 1
ATOM 668 C C . GLU A 1 86 ? 3.918 -2.438 2.192 1.00 96.88 86 GLU A C 1
ATOM 670 O O . GLU A 1 86 ? 3.333 -1.597 1.508 1.00 96.88 86 GLU A O 1
ATOM 675 N N . MET A 1 87 ? 3.930 -2.341 3.525 1.00 95.69 87 MET A N 1
ATOM 676 C CA . MET A 1 87 ? 3.172 -1.306 4.245 1.00 95.69 87 MET A CA 1
ATOM 677 C C . MET A 1 87 ? 3.610 0.122 3.910 1.00 95.69 87 MET A C 1
ATOM 679 O O . MET A 1 87 ? 2.770 1.013 3.911 1.00 95.69 87 MET A O 1
ATOM 683 N N . LYS A 1 88 ? 4.868 0.337 3.506 1.00 96.69 88 LYS A N 1
ATOM 684 C CA . LYS A 1 88 ? 5.330 1.649 3.019 1.00 96.69 88 LYS A CA 1
ATOM 685 C C . LYS A 1 88 ? 4.561 2.109 1.772 1.00 96.69 88 LYS A C 1
ATOM 687 O O . LYS A 1 88 ? 4.249 3.291 1.648 1.00 96.69 88 LYS A O 1
ATOM 692 N N . ALA A 1 89 ? 4.220 1.199 0.856 1.00 97.62 89 ALA A N 1
ATOM 693 C CA . ALA A 1 89 ? 3.374 1.519 -0.295 1.00 97.62 89 ALA A CA 1
ATOM 694 C C . ALA A 1 89 ? 1.930 1.801 0.140 1.00 97.62 89 ALA A C 1
ATOM 696 O O . ALA A 1 89 ? 1.315 2.734 -0.372 1.00 97.62 89 ALA A O 1
ATOM 697 N N . CYS A 1 90 ? 1.407 1.044 1.111 1.00 97.69 90 CYS A N 1
ATOM 698 C CA . CYS A 1 90 ? 0.082 1.285 1.687 1.00 97.69 90 CYS A CA 1
ATOM 699 C C . CYS A 1 90 ? -0.022 2.685 2.319 1.00 97.69 90 CYS A C 1
ATOM 701 O O . CYS A 1 90 ? -0.954 3.427 2.022 1.00 97.69 90 CYS A O 1
ATOM 703 N N . GLU A 1 91 ? 0.977 3.089 3.106 1.00 97.44 91 GLU A N 1
ATOM 704 C CA . GLU A 1 91 ? 1.066 4.424 3.710 1.00 97.44 91 GLU A CA 1
ATOM 705 C C . GLU A 1 91 ? 1.073 5.535 2.651 1.00 97.44 91 GLU A C 1
ATOM 707 O O . GLU A 1 91 ? 0.345 6.518 2.782 1.00 97.44 91 GLU A O 1
ATOM 712 N N . LYS A 1 92 ? 1.843 5.366 1.567 1.00 97.81 92 LYS A N 1
ATOM 713 C CA . LYS A 1 92 ? 1.873 6.328 0.454 1.00 97.81 92 LYS A CA 1
ATOM 714 C C . LYS A 1 92 ? 0.534 6.429 -0.271 1.00 97.81 92 LYS A C 1
ATOM 716 O O . LYS A 1 92 ? 0.127 7.531 -0.623 1.00 97.81 92 LYS A O 1
ATOM 721 N N . ILE A 1 93 ? -0.161 5.308 -0.462 1.00 97.94 93 ILE A N 1
ATOM 722 C CA . ILE A 1 93 ? -1.511 5.297 -1.036 1.00 97.94 93 ILE A CA 1
ATOM 723 C C . ILE A 1 93 ? -2.474 6.075 -0.136 1.00 97.94 93 ILE A C 1
ATOM 725 O O . ILE A 1 93 ? -3.157 6.963 -0.626 1.00 97.94 93 ILE A O 1
ATOM 729 N N . ILE A 1 94 ? -2.495 5.791 1.169 1.00 98.00 94 ILE A N 1
ATOM 730 C CA . ILE A 1 94 ? -3.375 6.475 2.132 1.00 98.00 94 ILE A CA 1
ATOM 731 C C . ILE A 1 94 ? -3.113 7.984 2.141 1.00 98.00 94 ILE A C 1
ATOM 733 O O . ILE A 1 94 ? -4.064 8.758 2.110 1.00 98.00 94 ILE A O 1
ATOM 737 N N . ALA A 1 95 ? -1.844 8.406 2.137 1.00 96.88 95 ALA A N 1
ATOM 738 C CA . ALA A 1 95 ? -1.485 9.822 2.077 1.00 96.88 95 ALA A CA 1
ATOM 739 C C . ALA A 1 95 ? -2.038 10.500 0.812 1.00 96.88 95 ALA A C 1
ATOM 741 O O . ALA A 1 95 ? -2.725 11.511 0.915 1.00 96.88 95 ALA A O 1
ATOM 742 N N . ILE A 1 96 ? -1.825 9.894 -0.362 1.00 96.44 96 ILE A N 1
ATOM 743 C CA . ILE A 1 96 ? -2.335 10.422 -1.636 1.00 96.44 96 ILE A CA 1
ATOM 744 C C . ILE A 1 96 ? -3.869 10.498 -1.638 1.00 96.44 96 ILE A C 1
ATOM 746 O O . ILE A 1 96 ? -4.439 11.484 -2.094 1.00 96.44 96 ILE A O 1
ATOM 750 N N . LEU A 1 97 ? -4.552 9.462 -1.148 1.00 97.12 97 LEU A N 1
ATOM 751 C CA . LEU A 1 97 ? -6.017 9.425 -1.131 1.00 97.12 97 LEU A CA 1
ATOM 752 C C . LEU A 1 97 ? -6.605 10.467 -0.181 1.00 97.12 97 LEU A C 1
ATOM 754 O O . LEU A 1 97 ? -7.614 11.081 -0.520 1.00 97.12 97 LEU A O 1
ATOM 758 N N . SER A 1 98 ? -5.950 10.685 0.961 1.00 96.44 98 SER A N 1
ATOM 759 C CA . SER A 1 98 ? -6.328 11.713 1.928 1.00 96.44 98 SER A CA 1
ATOM 760 C C . SER A 1 98 ? -6.183 13.112 1.326 1.00 96.44 98 SER A C 1
ATOM 762 O O . SER A 1 98 ? -7.127 13.897 1.378 1.00 96.44 98 SER A O 1
ATOM 764 N N . GLU A 1 99 ? -5.064 13.397 0.650 1.00 95.00 99 GLU A N 1
ATOM 765 C CA . GLU A 1 99 ? -4.851 14.670 -0.058 1.00 95.00 99 GLU A CA 1
ATOM 766 C C . GLU A 1 99 ? -5.878 14.905 -1.177 1.00 95.00 99 GLU A C 1
ATOM 768 O O . GLU A 1 99 ? -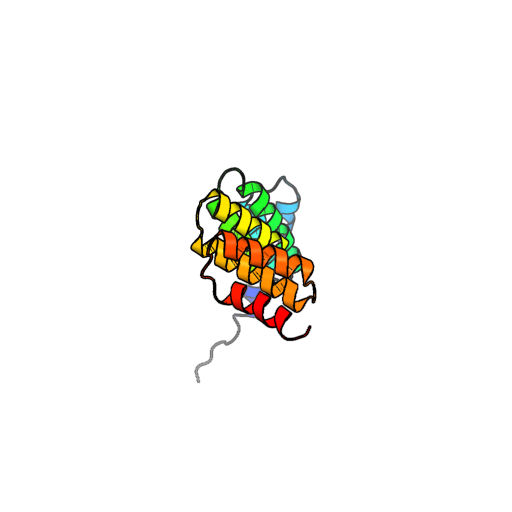6.271 16.040 -1.437 1.00 95.00 99 GLU A O 1
ATOM 773 N N . GLN A 1 100 ? -6.337 13.836 -1.833 1.00 94.25 100 GLN A N 1
ATOM 774 C CA . GLN A 1 100 ? -7.342 13.903 -2.897 1.00 94.25 100 GLN A CA 1
ATOM 775 C C . GLN A 1 100 ? -8.792 13.878 -2.387 1.00 94.25 100 GLN A C 1
ATOM 777 O O . GLN A 1 100 ? -9.714 13.988 -3.195 1.00 94.25 100 GLN A O 1
ATOM 782 N N . GLY A 1 101 ? -9.020 13.703 -1.081 1.00 95.62 101 GLY A N 1
ATOM 783 C CA . GLY A 1 101 ? -10.363 13.577 -0.504 1.00 95.62 101 GLY A CA 1
ATOM 784 C C . GLY A 1 101 ? -11.111 12.304 -0.923 1.00 95.62 101 GLY A C 1
ATOM 785 O O . GLY A 1 101 ? -12.339 12.249 -0.852 1.00 95.62 101 GLY A O 1
ATOM 786 N N . LEU A 1 102 ? -10.400 11.262 -1.365 1.00 96.38 102 LEU A N 1
ATOM 787 C CA . LEU A 1 102 ? -10.980 9.992 -1.815 1.00 96.38 102 LEU A CA 1
ATOM 788 C C . LEU A 1 102 ? -11.264 9.055 -0.627 1.00 96.38 102 LEU A C 1
ATOM 790 O O . LEU A 1 102 ? -10.722 7.951 -0.535 1.00 96.38 102 LEU A O 1
ATOM 794 N N . LEU A 1 103 ? -12.149 9.497 0.271 1.00 96.06 103 LEU A N 1
ATOM 795 C CA . LEU A 1 103 ? -12.403 8.885 1.584 1.00 96.06 103 LEU A CA 1
ATOM 796 C C . LEU A 1 103 ? -12.745 7.391 1.529 1.00 96.06 103 LEU A C 1
ATOM 798 O O . LEU A 1 103 ? -12.183 6.595 2.278 1.00 96.06 103 LEU A O 1
ATOM 802 N N . ALA A 1 104 ? -13.635 6.981 0.622 1.00 96.69 104 ALA A N 1
ATOM 803 C CA . ALA A 1 104 ? -14.051 5.580 0.522 1.00 96.69 104 ALA A CA 1
ATOM 804 C C . ALA A 1 104 ? -12.875 4.650 0.172 1.00 96.69 104 ALA A C 1
ATOM 806 O O . ALA A 1 104 ? -12.773 3.528 0.674 1.00 96.69 104 ALA A O 1
ATOM 807 N N . GLU A 1 105 ? -11.963 5.118 -0.684 1.00 97.25 105 GLU A N 1
ATOM 808 C CA . GLU A 1 105 ? -10.765 4.362 -1.028 1.00 97.25 105 GLU A CA 1
ATOM 809 C C . GLU A 1 105 ? -9.727 4.430 0.101 1.00 97.25 105 GLU A C 1
ATOM 811 O O . GLU A 1 105 ? -9.113 3.410 0.418 1.00 97.25 105 GLU A O 1
ATOM 816 N N . GLU A 1 106 ? -9.574 5.584 0.754 1.00 98.06 106 GLU A N 1
ATOM 817 C CA . GLU A 1 106 ? -8.690 5.762 1.911 1.00 98.06 106 GLU A CA 1
ATOM 818 C C . GLU A 1 106 ? -9.040 4.782 3.040 1.00 98.06 106 GLU A C 1
ATOM 820 O O . GLU A 1 106 ? -8.174 4.028 3.491 1.00 98.06 106 GLU A O 1
ATOM 825 N N . ILE A 1 107 ? -10.318 4.719 3.433 1.00 98.25 107 ILE A N 1
ATOM 826 C CA . ILE A 1 107 ? -10.834 3.812 4.469 1.00 98.25 107 ILE A CA 1
ATOM 827 C C . ILE A 1 107 ? -10.522 2.353 4.124 1.00 98.25 107 ILE A C 1
ATOM 829 O O . ILE A 1 107 ? -10.119 1.574 4.991 1.00 98.25 107 ILE A O 1
ATOM 833 N N . ARG A 1 108 ? -10.629 1.974 2.845 1.00 97.44 108 ARG A N 1
ATOM 834 C CA . ARG A 1 108 ? -10.293 0.618 2.397 1.00 97.44 108 ARG A CA 1
ATOM 835 C C . ARG A 1 108 ? -8.817 0.288 2.632 1.00 97.44 108 ARG A C 1
ATOM 837 O O . ARG A 1 108 ? -8.511 -0.797 3.129 1.00 97.44 108 ARG A O 1
ATOM 844 N N . TYR A 1 109 ? -7.900 1.200 2.304 1.00 98.06 109 TYR A N 1
ATOM 845 C CA . TYR A 1 109 ? -6.465 0.987 2.531 1.00 98.06 109 TYR A CA 1
ATOM 846 C C . TYR A 1 109 ? -6.078 1.073 4.011 1.00 98.06 109 TYR A C 1
ATOM 848 O O . TYR A 1 109 ? -5.262 0.269 4.468 1.00 98.06 109 TYR A O 1
ATOM 856 N N . LEU A 1 110 ? -6.715 1.952 4.788 1.00 98.25 110 LEU A N 1
ATOM 857 C CA . LEU A 1 110 ? -6.599 1.953 6.247 1.00 98.25 110 LEU A CA 1
ATOM 858 C C . LEU A 1 110 ? -7.016 0.593 6.824 1.00 98.25 110 LEU A C 1
ATOM 860 O O . LEU A 1 110 ? -6.303 0.038 7.656 1.00 98.25 110 LEU A O 1
ATOM 864 N N . GLY A 1 111 ? -8.105 0.000 6.330 1.00 97.31 111 GLY A N 1
ATOM 865 C CA . GLY A 1 111 ? -8.547 -1.335 6.733 1.00 97.31 111 GLY A CA 1
ATOM 866 C C . GLY A 1 111 ? -7.513 -2.428 6.439 1.00 97.31 111 GLY A C 1
ATOM 867 O O . GLY A 1 111 ? -7.260 -3.281 7.291 1.00 97.31 111 GLY A O 1
ATOM 868 N N . ILE A 1 112 ? -6.862 -2.382 5.270 1.00 96.44 112 ILE A N 1
ATOM 869 C CA . ILE A 1 112 ? -5.764 -3.303 4.919 1.00 96.44 112 ILE A CA 1
ATOM 870 C C . ILE A 1 112 ? -4.599 -3.152 5.907 1.00 96.44 112 ILE A C 1
ATOM 872 O O . ILE A 1 112 ? -4.097 -4.147 6.434 1.00 96.44 112 ILE A O 1
ATOM 876 N N . MET A 1 113 ? -4.192 -1.914 6.194 1.00 97.81 113 MET A N 1
ATOM 877 C CA . MET A 1 113 ? -3.102 -1.623 7.126 1.00 97.81 113 MET A CA 1
ATOM 878 C C . MET A 1 113 ? -3.435 -2.056 8.561 1.00 97.81 113 MET A C 1
ATOM 880 O O . MET A 1 113 ? -2.596 -2.653 9.238 1.00 97.81 113 MET A O 1
ATOM 884 N N . ALA A 1 114 ? -4.669 -1.828 9.015 1.00 96.88 114 ALA A N 1
ATOM 885 C CA . ALA A 1 114 ? -5.120 -2.248 10.337 1.00 96.88 114 ALA A CA 1
ATOM 886 C C . ALA A 1 114 ? -5.068 -3.777 10.470 1.00 96.88 114 ALA A C 1
ATOM 888 O O . ALA A 1 114 ? -4.488 -4.303 11.419 1.00 96.88 114 ALA A O 1
ATOM 889 N N . GLN A 1 115 ? -5.584 -4.503 9.472 1.00 95.19 115 GLN A N 1
ATOM 890 C CA . GLN A 1 115 ? -5.528 -5.966 9.440 1.00 95.19 115 GLN A CA 1
ATOM 891 C C . GLN A 1 115 ? -4.093 -6.500 9.410 1.00 95.19 115 GLN A C 1
ATOM 893 O O . GLN A 1 115 ? -3.809 -7.517 10.045 1.00 95.19 115 GLN A O 1
ATOM 898 N N . HIS A 1 116 ? -3.179 -5.829 8.704 1.00 95.75 116 HIS A N 1
ATOM 899 C CA . HIS A 1 116 ? -1.764 -6.192 8.725 1.00 95.75 116 HIS A CA 1
ATOM 900 C C . HIS A 1 116 ? -1.189 -6.114 10.149 1.00 95.75 116 HIS A C 1
ATOM 902 O O . HIS A 1 116 ? -0.537 -7.060 10.594 1.00 95.75 116 HIS A O 1
ATOM 908 N N . TYR A 1 117 ? -1.478 -5.041 10.894 1.00 95.56 117 TYR A N 1
ATOM 909 C CA . TYR A 1 117 ? -1.022 -4.906 12.281 1.00 95.56 117 TYR A CA 1
ATOM 910 C C . TYR A 1 117 ? -1.670 -5.915 13.233 1.00 95.56 117 TYR A C 1
ATOM 912 O O . TYR A 1 117 ? -0.966 -6.485 14.066 1.00 95.56 117 TYR A O 1
ATOM 920 N N . VAL A 1 118 ? -2.954 -6.236 13.046 1.00 94.56 118 VAL A N 1
ATOM 921 C CA . VAL A 1 118 ? -3.622 -7.315 13.798 1.00 94.56 118 VAL A CA 1
ATOM 922 C C . VAL A 1 118 ? -2.909 -8.651 13.589 1.00 94.56 118 VAL A C 1
ATOM 924 O O . VAL A 1 118 ? -2.578 -9.330 14.556 1.00 94.56 118 VAL A O 1
ATOM 927 N N . ARG A 1 119 ? -2.594 -9.016 12.339 1.00 94.06 119 ARG A N 1
ATOM 928 C CA . ARG A 1 119 ? -1.877 -10.268 12.022 1.00 94.06 119 ARG A CA 1
ATOM 929 C C . ARG A 1 119 ? -0.461 -10.316 12.601 1.00 94.06 119 ARG A C 1
ATOM 931 O O . ARG A 1 119 ? 0.086 -11.398 12.780 1.00 94.06 119 ARG A O 1
ATOM 938 N N . LYS A 1 120 ? 0.140 -9.156 12.872 1.00 94.38 120 LYS A N 1
ATOM 939 C CA . LYS A 1 120 ? 1.457 -9.021 13.509 1.00 94.38 120 LYS A CA 1
ATOM 940 C C . LYS A 1 120 ? 1.388 -8.956 15.040 1.00 94.38 120 LYS A C 1
ATOM 942 O O . LYS A 1 120 ? 2.433 -8.779 15.656 1.00 94.38 120 LYS A O 1
ATOM 947 N N . ASN A 1 121 ? 0.204 -9.106 15.643 1.00 94.44 121 ASN A N 1
ATOM 948 C CA . ASN A 1 121 ? -0.044 -8.904 17.077 1.00 94.44 121 ASN A CA 1
ATOM 949 C C . ASN A 1 121 ? 0.369 -7.509 17.583 1.00 94.44 121 ASN A C 1
ATOM 951 O O . ASN A 1 121 ? 0.655 -7.322 18.763 1.00 94.44 121 ASN A O 1
ATOM 955 N N . ASP A 1 122 ? 0.384 -6.511 16.697 1.00 95.25 122 ASP A N 1
ATOM 956 C CA . ASP A 1 122 ? 0.686 -5.127 17.051 1.00 95.25 122 ASP A CA 1
ATOM 957 C C . ASP A 1 122 ? -0.611 -4.366 17.339 1.00 95.25 122 ASP A C 1
ATOM 959 O O . ASP A 1 122 ? -1.099 -3.557 16.542 1.00 95.25 122 ASP A O 1
ATOM 963 N N . SER A 1 123 ? -1.202 -4.671 18.493 1.00 93.12 123 SER A N 1
ATOM 964 C CA . SER A 1 123 ? -2.493 -4.116 18.914 1.00 93.12 123 SER A CA 1
ATOM 965 C C . SER A 1 123 ? -2.470 -2.593 19.049 1.00 93.12 123 SER A C 1
ATOM 967 O O . SER A 1 123 ? -3.503 -1.951 18.859 1.00 93.12 123 SER A O 1
ATOM 969 N N . SER A 1 124 ? -1.303 -2.011 19.351 1.00 95.12 124 SER A N 1
ATOM 970 C CA . SER A 1 124 ? -1.125 -0.562 19.473 1.00 95.12 124 SER A CA 1
ATOM 971 C C . SER A 1 124 ? -1.299 0.120 18.120 1.00 95.12 124 SER A C 1
ATOM 973 O O . SER A 1 124 ? -2.182 0.967 17.962 1.00 95.12 124 SER A O 1
ATOM 975 N N . ARG A 1 125 ? -0.535 -0.304 17.101 1.00 95.44 125 ARG A N 1
ATOM 976 C CA . ARG A 1 125 ? -0.677 0.264 15.755 1.00 95.44 125 ARG A CA 1
ATOM 977 C C . ARG A 1 125 ? -2.025 -0.073 15.134 1.00 95.44 125 ARG A C 1
ATOM 979 O O . ARG A 1 125 ? -2.640 0.814 14.551 1.00 95.44 125 ARG A O 1
ATOM 986 N N . ALA A 1 126 ? -2.530 -1.295 15.309 1.00 96.25 126 ALA A N 1
ATOM 987 C CA . ALA A 1 126 ? -3.862 -1.660 14.826 1.00 96.25 126 ALA A CA 1
ATOM 988 C C . ALA A 1 126 ? -4.951 -0.741 15.407 1.00 96.25 126 ALA A C 1
ATOM 990 O O . ALA A 1 126 ? -5.760 -0.203 14.651 1.00 96.25 126 ALA A O 1
ATOM 991 N N . ALA A 1 127 ? -4.931 -0.494 16.722 1.00 96.38 127 ALA A N 1
ATOM 992 C CA . ALA A 1 127 ? -5.877 0.410 17.372 1.00 96.38 127 ALA A CA 1
ATOM 993 C C . ALA A 1 127 ? -5.784 1.841 16.828 1.00 96.38 127 ALA A C 1
ATOM 995 O O . ALA A 1 127 ? -6.817 2.446 16.555 1.00 96.38 127 ALA A O 1
ATOM 996 N N . SER A 1 128 ? -4.577 2.376 16.628 1.00 97.31 128 SER A N 1
ATOM 997 C CA . SER A 1 128 ? -4.399 3.717 16.055 1.00 97.31 128 SER A CA 1
ATOM 998 C C . SER A 1 128 ? -5.014 3.838 14.658 1.00 97.31 128 SER A C 1
ATOM 1000 O O . SER A 1 128 ? -5.696 4.818 14.370 1.00 97.31 128 SER A O 1
ATOM 1002 N N . VAL A 1 129 ? -4.842 2.823 13.805 1.00 97.62 129 VAL A N 1
ATOM 1003 C CA . VAL A 1 129 ? -5.425 2.823 12.455 1.00 97.62 129 VAL A CA 1
ATOM 1004 C C . VAL A 1 129 ? -6.948 2.678 12.496 1.00 97.62 129 VAL A C 1
ATOM 1006 O O . VAL A 1 129 ? -7.641 3.410 11.795 1.00 97.62 129 VAL A O 1
ATOM 1009 N N . PHE A 1 130 ? -7.493 1.795 13.340 1.00 97.94 130 PHE A N 1
ATOM 1010 C CA . PHE A 1 130 ? -8.947 1.654 13.490 1.00 97.94 130 PHE A CA 1
ATOM 1011 C C . PHE A 1 130 ? -9.618 2.898 14.083 1.00 97.94 130 PHE A C 1
ATOM 1013 O O . PHE A 1 130 ? -10.736 3.213 13.685 1.00 97.94 130 PHE A O 1
ATOM 1020 N N . ARG A 1 131 ? -8.952 3.643 14.978 1.00 97.81 131 ARG A N 1
ATOM 1021 C CA . ARG A 1 131 ? -9.457 4.950 15.436 1.00 97.81 131 ARG A CA 1
ATOM 1022 C C . ARG A 1 131 ? -9.568 5.938 14.284 1.00 97.81 131 ARG A C 1
ATOM 1024 O O . ARG A 1 131 ? -10.632 6.514 14.113 1.00 97.81 131 ARG A O 1
ATOM 1031 N N . ARG A 1 132 ? -8.530 6.047 13.448 1.00 97.62 132 ARG A N 1
ATOM 1032 C CA . ARG A 1 132 ? -8.581 6.896 12.249 1.00 97.62 132 ARG A CA 1
ATOM 1033 C C . ARG A 1 132 ? -9.720 6.494 11.308 1.00 97.62 132 ARG A C 1
ATOM 1035 O O . ARG A 1 132 ? -10.370 7.357 10.740 1.00 97.62 132 ARG A O 1
ATOM 1042 N N . ILE A 1 133 ? -9.999 5.197 11.159 1.00 98.06 133 ILE A N 1
ATOM 1043 C CA . ILE A 1 133 ? -11.166 4.743 10.385 1.00 98.06 133 ILE A CA 1
ATOM 1044 C C . ILE A 1 133 ? -12.468 5.270 11.000 1.00 98.06 133 ILE A C 1
ATOM 1046 O O . ILE A 1 133 ? -13.288 5.784 10.256 1.00 98.06 133 ILE A O 1
ATOM 1050 N N . LEU A 1 134 ? -12.648 5.193 12.323 1.00 97.50 134 LEU A N 1
ATOM 1051 C CA . LEU A 1 134 ? -13.849 5.707 13.001 1.00 97.50 134 LEU A CA 1
ATOM 1052 C C . LEU A 1 134 ? -13.959 7.238 12.986 1.00 97.50 134 LEU A C 1
ATOM 1054 O O . LEU A 1 134 ? -15.064 7.764 13.039 1.00 97.50 134 LEU A O 1
ATOM 1058 N N . GLU A 1 135 ? -12.839 7.955 12.911 1.00 96.75 135 GLU A N 1
ATOM 1059 C CA . GLU A 1 135 ? -12.835 9.411 12.711 1.00 96.75 135 GLU A CA 1
ATOM 1060 C C . GLU A 1 135 ? -13.386 9.789 11.327 1.00 96.75 135 GLU A C 1
ATOM 1062 O O . GLU A 1 135 ? -14.091 10.787 11.200 1.00 96.75 135 GLU A O 1
ATOM 1067 N N . LEU A 1 136 ? -13.086 8.985 10.300 1.00 96.00 136 LEU A N 1
ATOM 1068 C CA . LEU A 1 136 ? -13.547 9.204 8.923 1.00 96.00 136 LEU A CA 1
ATOM 1069 C C . LEU A 1 136 ? -14.939 8.609 8.653 1.00 96.00 136 LEU A C 1
ATOM 1071 O O . LEU A 1 136 ? -15.712 9.161 7.875 1.00 96.00 136 LEU A O 1
ATOM 1075 N N . ASP A 1 137 ? -15.245 7.475 9.277 1.00 97.06 137 ASP A N 1
ATOM 1076 C CA . ASP A 1 137 ? -16.490 6.718 9.160 1.00 97.06 137 ASP A CA 1
ATOM 1077 C C . ASP A 1 137 ? -16.873 6.149 10.540 1.00 97.06 137 ASP A C 1
ATOM 1079 O O . ASP A 1 137 ? -16.513 5.015 10.881 1.00 97.06 137 ASP A O 1
ATOM 1083 N N . PRO A 1 138 ? -17.621 6.918 11.354 1.00 95.94 138 PRO A N 1
ATOM 1084 C CA . PRO A 1 138 ? -18.043 6.488 12.688 1.00 95.94 138 PRO A CA 1
ATOM 1085 C C . PRO A 1 138 ? -18.891 5.208 12.699 1.00 95.94 138 PRO A C 1
ATOM 1087 O O . PRO A 1 138 ? -18.988 4.544 13.730 1.00 95.94 138 PRO A O 1
ATOM 1090 N N . GLY A 1 139 ? -19.515 4.859 11.567 1.00 94.44 139 GLY A N 1
ATOM 1091 C CA . GLY A 1 139 ? -20.343 3.666 11.401 1.00 94.44 139 GLY A CA 1
ATOM 1092 C C . GLY A 1 139 ? -19.564 2.427 10.957 1.00 94.44 139 GLY A C 1
ATOM 1093 O O . GLY A 1 139 ? -20.178 1.388 10.706 1.00 94.44 139 GLY A O 1
ATOM 1094 N N . ASN A 1 140 ? -18.234 2.506 10.847 1.00 97.00 140 ASN A N 1
ATOM 1095 C CA . ASN A 1 140 ? -17.445 1.432 10.268 1.00 97.00 140 ASN A CA 1
ATOM 1096 C C . ASN A 1 140 ? -17.487 0.150 11.113 1.00 97.00 140 ASN A C 1
ATOM 1098 O O . ASN A 1 140 ? -16.803 0.021 12.133 1.00 97.00 140 ASN A O 1
ATOM 1102 N N . GLU A 1 141 ? -18.239 -0.851 10.649 1.00 95.12 141 GLU A N 1
ATOM 1103 C CA . GLU A 1 141 ? -18.447 -2.093 11.396 1.00 95.12 141 GLU A CA 1
ATOM 1104 C C . GLU A 1 141 ? -17.147 -2.809 11.773 1.00 95.12 141 GLU A C 1
ATOM 1106 O O . GLU A 1 141 ? -17.045 -3.384 12.858 1.00 95.12 141 GLU A O 1
ATOM 1111 N N . ALA A 1 142 ? -16.161 -2.823 10.871 1.00 92.81 142 ALA A N 1
ATOM 1112 C CA . ALA A 1 142 ? -14.909 -3.536 11.096 1.00 92.81 142 ALA A CA 1
ATOM 1113 C C . ALA A 1 142 ? -14.108 -2.901 12.240 1.00 92.81 142 ALA A C 1
ATOM 1115 O O . ALA A 1 142 ? -13.563 -3.622 13.080 1.00 92.81 142 ALA A O 1
ATOM 1116 N N . ALA A 1 143 ? -14.074 -1.568 12.295 1.00 94.56 143 ALA A N 1
ATOM 1117 C CA . ALA A 1 143 ? -13.404 -0.832 13.356 1.00 94.56 143 ALA A CA 1
ATOM 1118 C C . ALA A 1 143 ? -14.142 -0.951 14.699 1.00 94.56 143 ALA A C 1
ATOM 1120 O O . ALA A 1 143 ? -13.505 -1.218 15.718 1.00 94.56 143 ALA A O 1
ATOM 1121 N N . THR A 1 144 ? -15.476 -0.865 14.708 1.00 95.00 144 THR A N 1
ATOM 1122 C CA . THR A 1 144 ? -16.289 -1.066 15.922 1.00 95.00 144 THR A CA 1
ATOM 1123 C C . THR A 1 144 ? -16.088 -2.469 16.505 1.00 95.00 144 THR A C 1
ATOM 1125 O O . THR A 1 144 ? -15.714 -2.619 17.670 1.00 95.00 144 THR A O 1
ATOM 1128 N N . LYS A 1 145 ? -16.182 -3.509 15.662 1.00 94.00 145 LYS A N 1
ATOM 1129 C CA . LYS A 1 145 ? -15.959 -4.912 16.060 1.00 94.00 145 LYS A CA 1
ATOM 1130 C C . LYS A 1 145 ? -14.560 -5.154 16.639 1.00 94.00 145 LYS A C 1
ATOM 1132 O O . LYS A 1 145 ? -14.404 -6.032 17.488 1.00 94.00 145 LYS A O 1
ATOM 1137 N N . TYR A 1 146 ? -13.538 -4.424 16.187 1.00 93.38 146 TYR A N 1
ATOM 1138 C CA . TYR A 1 146 ? -12.182 -4.541 16.732 1.00 93.38 146 TYR A CA 1
ATOM 1139 C C . TYR A 1 146 ? -12.121 -4.113 18.207 1.00 93.38 146 TYR A C 1
ATOM 1141 O O . TYR A 1 146 ? -11.546 -4.830 19.027 1.00 93.38 146 TYR A O 1
ATOM 1149 N N . PHE A 1 147 ? -12.747 -2.988 18.564 1.00 92.62 147 PHE A N 1
ATOM 1150 C CA . PHE A 1 147 ? -12.734 -2.484 19.940 1.00 92.62 147 PHE A CA 1
ATOM 1151 C C . PHE A 1 147 ? -13.673 -3.247 20.875 1.00 92.62 147 PHE A C 1
ATOM 1153 O O . PHE A 1 147 ? -13.345 -3.413 22.051 1.00 92.62 147 PHE A O 1
ATOM 1160 N N . ASP A 1 148 ? -14.787 -3.768 20.365 1.00 90.06 148 ASP A N 1
ATOM 1161 C CA . ASP A 1 148 ? -15.717 -4.561 21.172 1.00 90.06 148 ASP A CA 1
ATOM 1162 C C . ASP A 1 148 ? -15.097 -5.884 21.625 1.00 90.06 148 ASP A C 1
ATOM 1164 O O . ASP A 1 148 ? -15.204 -6.248 22.795 1.00 90.06 148 ASP A O 1
ATOM 1168 N N . LYS A 1 149 ? -14.342 -6.563 20.750 1.00 78.12 149 LYS A N 1
ATOM 1169 C CA . LYS A 1 149 ? -13.605 -7.788 21.111 1.00 78.12 149 LYS A CA 1
ATOM 1170 C C . LYS A 1 149 ? -12.600 -7.571 22.248 1.00 78.12 149 LYS A C 1
ATOM 1172 O O . LYS A 1 149 ? -12.383 -8.476 23.045 1.00 78.12 149 LYS A O 1
ATOM 1177 N N . GLY A 1 150 ? -12.013 -6.377 22.355 1.00 62.88 150 GLY A N 1
ATOM 1178 C CA . GLY A 1 150 ? -11.089 -6.028 23.438 1.00 62.88 150 GLY A CA 1
ATOM 1179 C C . GLY A 1 150 ? -11.758 -5.829 24.805 1.00 62.88 150 GLY A C 1
ATOM 1180 O O . GLY A 1 150 ? -11.071 -5.887 25.823 1.00 62.88 150 GLY A O 1
ATOM 1181 N N . LYS A 1 151 ? -13.080 -5.610 24.850 1.00 57.91 151 LYS A N 1
ATOM 1182 C CA . LYS A 1 151 ? -13.845 -5.423 26.097 1.00 57.91 151 LYS A CA 1
ATOM 1183 C C . LYS A 1 151 ? -14.329 -6.734 26.724 1.00 57.91 151 LYS A C 1
ATOM 1185 O O . LYS A 1 151 ? -14.680 -6.733 27.893 1.00 57.91 151 LYS A O 1
ATOM 1190 N N . VAL A 1 152 ? -14.336 -7.838 25.974 1.00 52.94 152 VAL A N 1
ATOM 1191 C CA . VAL A 1 152 ? -14.905 -9.133 26.408 1.00 52.94 152 VAL A CA 1
ATOM 1192 C C . VAL A 1 152 ? -13.926 -9.965 27.261 1.00 52.94 152 VAL A C 1
ATOM 1194 O O . VAL A 1 152 ? -14.309 -10.978 27.836 1.00 52.94 152 VAL A O 1
ATOM 1197 N N . HIS A 1 153 ? -12.660 -9.552 27.373 1.00 46.00 153 HIS A N 1
ATOM 1198 C CA . HIS A 1 153 ? -11.607 -10.302 28.080 1.00 46.00 153 HIS A CA 1
ATOM 1199 C C . HIS A 1 153 ? -10.982 -9.552 29.268 1.00 46.00 153 HIS A C 1
ATOM 1201 O O . HIS A 1 153 ? -9.851 -9.855 29.648 1.00 46.00 153 HIS A O 1
ATOM 1207 N N . LYS A 1 154 ? -11.687 -8.568 29.834 1.00 39.28 154 LYS A N 1
ATOM 1208 C CA . LYS A 1 154 ? -11.313 -7.940 31.108 1.00 39.28 154 LYS A CA 1
ATOM 1209 C C . LYS A 1 154 ? -12.247 -8.367 32.224 1.00 39.28 154 LYS A C 1
ATOM 1211 O O . LYS A 1 154 ? -13.453 -8.508 31.935 1.00 39.28 154 LYS A O 1
#

Secondary structure (DSSP, 8-state):
--------HHHHHHHHHHHHHHHHHHHTTS---HHHHHHHHHHHHHTT-HHHHHHHHHHHHHHHTTT-HHHHHHHHHHHHHH-TT-HHHHHHHHHHHHHTT-HHHHHHHHHHHHHHHHHTT-HHHHHHHHHHHHHH-TT-HHHHHHHHHHHTT-

Radius of gyration: 21.31 Å; chains: 1; bounding box: 45×54×73 Å

pLDDT: mean 85.62, std 16.31, range [39.28, 98.31]

Sequence (154 aa):
MVSGFGRTGSGESLIRKLSNRELIRGLNRQRLSADELRQLGDLYLQGGQKERAIEYLYRAAGELSLQHVGKALAVYKKILNINASEMKACEKIIAILSEQGLLAEEIRYLGIMAQHYVRKNDSSRAASVFRRILELDPGNEAATKYFDKGKVHK